Protein AF-A0A024FJ24-F1 (afdb_monomer_lite)

Foldseek 3Di:
DQDAAEQEVLVDPVNVVVQVVCVVVVHHYHYEDCPDVVHHDPVDPVD

pLDDT: mean 90.31, std 7.34, range [59.94, 97.12]

Secondary structure (DSSP, 8-state):
-----EEETTTSHHHHHHHHHHHHTT--PEEE-TTSSS---TT-TT-

Sequence (47 aa):
MKTNILVIGGTGKTGRRVVEQLQNKGIEPRIGSRNSSPSFDWDNKET

Structure (mmCIF, N/CA/C/O backbone):
data_AF-A0A024FJ24-F1
#
_entry.id   AF-A0A024FJ24-F1
#
loop_
_atom_site.group_PDB
_atom_site.id
_atom_site.type_symbol
_atom_site.label_atom_id
_atom_site.label_alt_id
_atom_site.label_comp_id
_atom_site.label_asym_id
_atom_site.label_entity_id
_atom_site.label_seq_id
_atom_site.pdbx_PDB_ins_code
_atom_site.Cartn_x
_atom_site.Cartn_y
_atom_site.Cartn_z
_atom_site.occupancy
_atom_site.B_iso_or_equiv
_atom_site.auth_s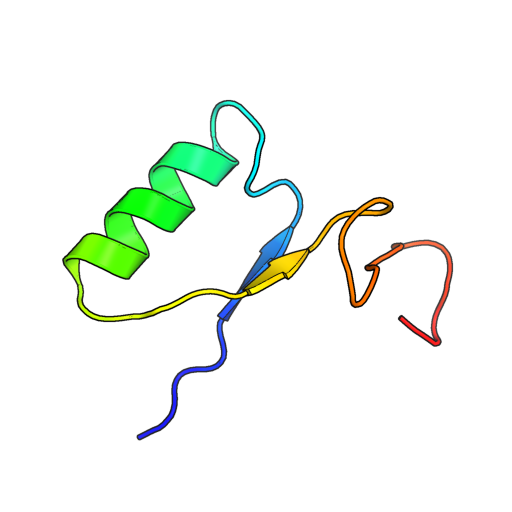eq_id
_atom_site.auth_comp_id
_atom_site.auth_asym_id
_atom_site.auth_atom_id
_atom_site.pdbx_PDB_model_num
ATOM 1 N N . MET A 1 1 ? -20.556 -3.299 4.632 1.00 59.94 1 MET A N 1
ATOM 2 C CA . MET A 1 1 ? -20.099 -3.004 3.254 1.00 59.94 1 MET A CA 1
ATOM 3 C C . MET A 1 1 ? -18.624 -3.358 3.174 1.00 59.94 1 MET A C 1
ATOM 5 O O . MET A 1 1 ? -17.913 -3.053 4.120 1.00 59.94 1 MET A O 1
ATOM 9 N N . LYS A 1 2 ? -18.176 -4.051 2.124 1.00 62.25 2 LYS A N 1
ATOM 10 C CA . LYS A 1 2 ? -16.770 -4.450 1.978 1.00 62.25 2 LYS A CA 1
ATOM 11 C C . LYS A 1 2 ? -16.037 -3.383 1.164 1.00 62.25 2 LYS A C 1
ATOM 13 O O . LYS A 1 2 ? -16.311 -3.237 -0.023 1.00 62.25 2 LYS A O 1
ATOM 18 N N . THR A 1 3 ? -15.156 -2.620 1.804 1.00 82.94 3 THR A N 1
ATOM 19 C CA . THR A 1 3 ? -14.370 -1.573 1.136 1.00 82.94 3 THR A CA 1
ATOM 20 C C . THR A 1 3 ? -13.052 -2.174 0.660 1.00 82.94 3 THR A C 1
ATOM 22 O O . THR A 1 3 ? -12.123 -2.340 1.444 1.00 82.94 3 THR A O 1
ATOM 25 N N . ASN A 1 4 ? -12.973 -2.530 -0.622 1.00 89.19 4 ASN A N 1
ATOM 26 C CA . ASN A 1 4 ? -11.745 -3.052 -1.222 1.00 89.19 4 ASN A CA 1
ATOM 27 C C . ASN A 1 4 ? -10.857 -1.880 -1.662 1.00 89.19 4 ASN A C 1
ATOM 29 O O . ASN A 1 4 ? -11.087 -1.295 -2.718 1.00 89.19 4 ASN A O 1
ATOM 33 N N . ILE A 1 5 ? -9.855 -1.531 -0.855 1.00 93.88 5 ILE A N 1
ATOM 34 C CA . ILE A 1 5 ? -8.896 -0.464 -1.172 1.00 93.88 5 ILE A CA 1
ATOM 35 C C . ILE A 1 5 ? -7.576 -1.090 -1.614 1.00 93.88 5 ILE A C 1
ATOM 37 O O . ILE A 1 5 ? -7.005 -1.898 -0.884 1.00 93.88 5 ILE A O 1
ATOM 41 N N . LEU A 1 6 ? -7.079 -0.691 -2.785 1.00 93.44 6 LEU A N 1
ATOM 42 C CA . LEU A 1 6 ? -5.727 -0.994 -3.249 1.00 93.44 6 LEU A CA 1
ATOM 43 C C . LEU A 1 6 ? -4.837 0.235 -3.038 1.00 93.44 6 LEU A C 1
ATOM 45 O O . LEU A 1 6 ? -5.147 1.319 -3.526 1.00 93.44 6 LEU A O 1
ATOM 49 N N . VAL A 1 7 ? -3.717 0.062 -2.338 1.00 94.44 7 VAL A N 1
ATOM 50 C CA . VAL A 1 7 ? -2.696 1.100 -2.159 1.00 94.44 7 VAL A CA 1
ATOM 51 C C . VAL A 1 7 ? -1.447 0.697 -2.927 1.00 94.44 7 VAL A C 1
ATOM 53 O O . VAL A 1 7 ? -0.693 -0.184 -2.511 1.00 94.44 7 VAL A O 1
ATOM 56 N N . ILE A 1 8 ? -1.216 1.361 -4.054 1.00 92.94 8 ILE A N 1
ATOM 57 C CA . ILE A 1 8 ? -0.028 1.151 -4.882 1.00 92.94 8 ILE A CA 1
ATOM 58 C C . ILE A 1 8 ? 1.139 1.927 -4.271 1.00 92.94 8 ILE A C 1
ATOM 60 O O . ILE A 1 8 ? 0.985 3.075 -3.852 1.00 92.94 8 ILE A O 1
ATOM 64 N N . GLY A 1 9 ? 2.306 1.288 -4.163 1.00 90.38 9 GLY A N 1
ATOM 65 C CA . GLY A 1 9 ? 3.449 1.888 -3.468 1.00 90.38 9 GLY A CA 1
ATOM 66 C C . GLY A 1 9 ? 3.238 2.007 -1.952 1.00 90.38 9 GLY A C 1
ATOM 67 O O . GLY A 1 9 ? 3.887 2.827 -1.300 1.00 90.38 9 GLY A O 1
ATOM 68 N N . GLY A 1 10 ? 2.351 1.182 -1.376 1.00 92.44 10 GLY A N 1
ATOM 69 C CA . GLY A 1 10 ? 2.018 1.172 0.056 1.00 92.44 10 GLY A CA 1
ATOM 70 C C . GLY A 1 10 ? 3.198 0.895 0.998 1.00 92.44 10 GLY A C 1
ATOM 71 O O . GLY A 1 10 ? 3.100 1.160 2.188 1.00 92.44 10 GLY A O 1
ATOM 72 N N . THR A 1 11 ? 4.334 0.420 0.484 1.00 91.44 11 THR A N 1
ATOM 73 C CA . THR A 1 11 ? 5.575 0.222 1.253 1.00 91.44 11 THR A CA 1
ATOM 74 C C . THR A 1 11 ? 6.484 1.460 1.291 1.00 91.44 11 THR A C 1
ATOM 76 O O . THR A 1 11 ? 7.419 1.509 2.092 1.00 91.44 11 THR A O 1
ATOM 79 N N . GLY A 1 12 ? 6.225 2.472 0.453 1.00 92.19 12 GLY A N 1
ATOM 80 C CA . GLY A 1 12 ? 7.004 3.710 0.380 1.00 92.19 12 GLY A CA 1
ATOM 81 C C . GLY A 1 12 ? 6.699 4.705 1.508 1.00 92.19 12 GLY A C 1
ATOM 82 O O . GLY A 1 12 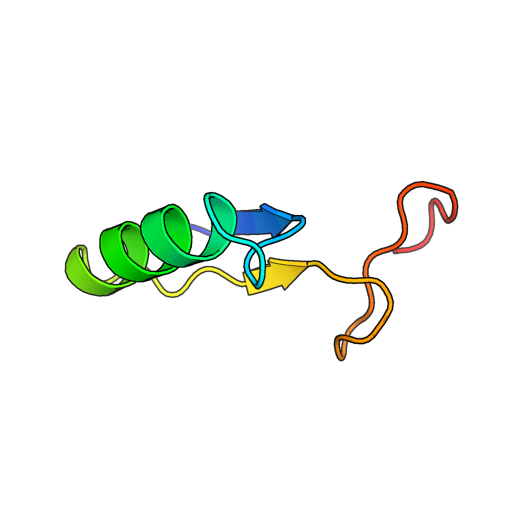? 5.787 4.508 2.310 1.00 92.19 12 GLY A O 1
ATOM 83 N N . LYS A 1 13 ? 7.438 5.825 1.554 1.00 95.50 13 LYS A N 1
ATOM 84 C CA . LYS A 1 13 ? 7.333 6.851 2.618 1.00 95.50 13 LYS A CA 1
ATOM 85 C C . LYS A 1 13 ? 5.908 7.381 2.807 1.00 95.50 13 LYS A C 1
ATOM 87 O O . LYS A 1 13 ? 5.433 7.490 3.934 1.00 95.50 13 LYS A O 1
ATOM 92 N N . THR A 1 14 ? 5.243 7.723 1.706 1.00 95.25 14 THR A N 1
ATOM 93 C CA . THR A 1 14 ? 3.866 8.235 1.736 1.00 95.25 14 THR A CA 1
ATOM 94 C C . THR A 1 14 ? 2.859 7.094 1.829 1.00 95.25 14 THR A C 1
ATOM 96 O O . THR A 1 14 ? 1.947 7.160 2.647 1.00 95.25 14 THR A O 1
ATOM 99 N N . GLY A 1 15 ? 3.054 6.024 1.050 1.00 95.00 15 GLY A N 1
ATOM 100 C CA . GLY A 1 15 ? 2.136 4.885 1.005 1.00 95.00 15 GLY A CA 1
ATOM 101 C C . GLY A 1 15 ? 1.945 4.206 2.360 1.00 95.00 15 GLY A C 1
ATOM 102 O O . GLY A 1 15 ? 0.808 3.939 2.740 1.00 95.00 15 GLY A O 1
ATOM 103 N N . ARG A 1 16 ? 3.021 4.028 3.141 1.00 95.81 16 ARG A N 1
ATOM 104 C CA . ARG A 1 16 ? 2.938 3.409 4.474 1.00 95.81 16 ARG A CA 1
ATOM 105 C C . ARG A 1 16 ? 2.018 4.197 5.411 1.00 95.81 16 ARG A C 1
ATOM 107 O O . ARG A 1 16 ? 1.177 3.604 6.073 1.00 95.81 16 ARG A O 1
ATOM 114 N N . ARG A 1 17 ? 2.102 5.533 5.398 1.00 97.12 17 ARG A N 1
ATOM 115 C CA . ARG A 1 17 ? 1.245 6.408 6.222 1.00 97.12 17 ARG A CA 1
ATOM 116 C C . ARG A 1 17 ? -0.231 6.312 5.843 1.00 97.12 17 ARG A C 1
ATOM 118 O O . ARG A 1 17 ? -1.094 6.494 6.696 1.00 97.12 17 ARG A O 1
ATOM 125 N N . VAL A 1 18 ? -0.528 6.074 4.565 1.00 96.50 18 VAL A N 1
ATOM 126 C CA . VAL A 1 18 ? -1.902 5.852 4.089 1.00 96.50 18 VAL A CA 1
ATOM 127 C C . VAL A 1 18 ? -2.412 4.498 4.577 1.00 96.50 18 VAL A C 1
ATOM 129 O O . VAL A 1 18 ? -3.519 4.430 5.102 1.00 96.50 18 VAL A O 1
ATOM 132 N N . VAL A 1 19 ? -1.600 3.441 4.463 1.00 96.12 19 VAL A N 1
ATOM 133 C CA . VAL A 1 19 ? -1.942 2.097 4.962 1.00 96.12 19 VAL A CA 1
ATOM 134 C C . VAL A 1 19 ? -2.245 2.129 6.460 1.00 96.12 19 VAL A C 1
ATOM 136 O O . VAL A 1 19 ? -3.308 1.669 6.865 1.00 96.12 19 VAL A O 1
ATOM 139 N N . GLU A 1 20 ? -1.371 2.739 7.261 1.00 97.12 20 GLU A N 1
ATOM 140 C CA . GLU A 1 20 ? -1.554 2.879 8.713 1.00 97.1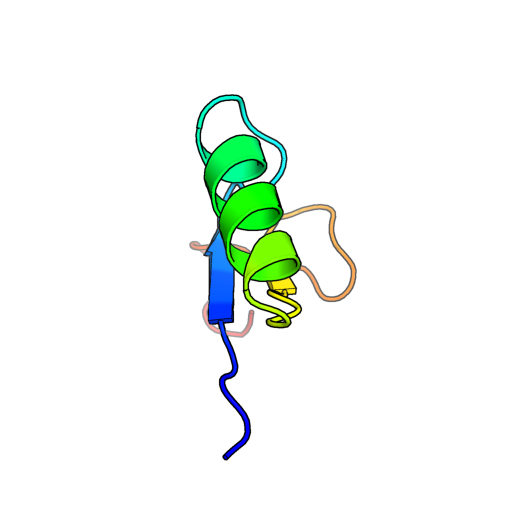2 20 GLU A CA 1
ATOM 141 C C . GLU A 1 20 ? -2.860 3.612 9.058 1.00 97.12 20 GLU A C 1
ATOM 143 O O . GLU A 1 20 ? -3.621 3.175 9.918 1.00 97.12 20 GLU A O 1
ATOM 148 N N . GLN A 1 21 ? -3.177 4.704 8.356 1.00 96.88 21 GLN A N 1
ATOM 149 C CA . GLN A 1 21 ? -4.425 5.441 8.580 1.00 96.88 21 GLN A CA 1
ATOM 150 C C . GLN A 1 21 ? -5.676 4.635 8.219 1.00 96.88 21 GLN A C 1
ATOM 152 O O . GLN A 1 21 ? -6.700 4.771 8.890 1.00 96.88 21 GLN A O 1
ATOM 157 N N . LEU A 1 22 ? -5.615 3.814 7.169 1.00 95.25 22 LEU A N 1
ATOM 158 C CA . LEU A 1 22 ? -6.718 2.931 6.787 1.00 95.25 22 LEU A CA 1
ATOM 159 C C . LEU A 1 22 ? -6.916 1.820 7.823 1.00 95.25 22 LEU A C 1
ATOM 161 O O . LEU A 1 22 ? -8.043 1.606 8.269 1.00 95.25 22 LEU A O 1
ATOM 165 N N . GLN A 1 23 ? -5.826 1.202 8.280 1.00 94.75 23 GLN A N 1
ATOM 166 C CA . GLN A 1 23 ? -5.851 0.187 9.336 1.00 94.75 23 GLN A CA 1
ATOM 167 C C . GLN A 1 23 ? -6.423 0.744 10.643 1.00 94.75 23 GLN A C 1
ATOM 169 O O . GLN A 1 23 ? -7.303 0.127 11.239 1.00 94.75 23 GLN A O 1
ATOM 174 N N . ASN A 1 24 ? -6.035 1.962 11.034 1.00 96.56 24 ASN A N 1
ATOM 175 C CA . ASN A 1 24 ? -6.585 2.648 12.210 1.00 96.56 24 ASN A CA 1
ATOM 176 C C . ASN A 1 24 ? -8.093 2.938 12.101 1.00 96.56 24 ASN A C 1
ATOM 178 O O . ASN A 1 24 ? -8.762 3.128 13.113 1.00 96.56 24 ASN A O 1
ATOM 182 N N . LYS A 1 25 ? -8.643 2.972 10.883 1.00 94.25 25 LYS A N 1
ATOM 183 C CA . LYS A 1 25 ? -10.086 3.101 10.621 1.00 94.25 25 LYS A CA 1
ATOM 184 C C . LYS A 1 25 ? -10.801 1.743 10.549 1.00 94.25 25 LYS A C 1
ATOM 186 O O . LYS A 1 25 ? -11.980 1.711 10.208 1.00 94.25 25 LYS A O 1
ATOM 191 N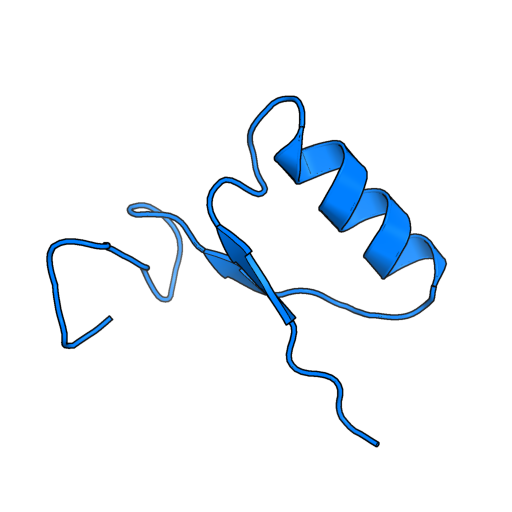 N . GLY A 1 26 ? -10.108 0.638 10.838 1.00 94.12 26 GLY A N 1
ATOM 192 C CA . GLY A 1 26 ? -10.643 -0.722 10.736 1.00 94.12 26 GLY A CA 1
ATOM 193 C C . GLY A 1 26 ? -10.769 -1.226 9.297 1.00 94.12 26 GLY A C 1
ATOM 194 O O . GLY A 1 26 ? -11.544 -2.143 9.035 1.00 94.12 26 GLY A O 1
ATOM 195 N N . ILE A 1 27 ? -10.051 -0.612 8.352 1.00 93.94 27 ILE A N 1
ATOM 196 C CA . ILE A 1 27 ? -10.032 -1.021 6.948 1.00 93.94 27 ILE A CA 1
ATOM 197 C C . ILE A 1 27 ? -8.690 -1.688 6.672 1.00 93.94 27 ILE A C 1
ATOM 199 O O . ILE A 1 27 ? -7.645 -1.080 6.878 1.00 93.94 27 ILE A O 1
ATOM 203 N N . GLU A 1 28 ? -8.708 -2.911 6.155 1.00 93.06 28 GLU A N 1
ATOM 204 C CA . GLU A 1 28 ? -7.497 -3.596 5.701 1.00 93.06 28 GLU A CA 1
ATOM 205 C C . GLU A 1 28 ? -7.284 -3.343 4.200 1.00 93.06 28 GLU A C 1
ATOM 207 O O . GLU A 1 28 ? -7.934 -3.985 3.368 1.00 93.06 28 GLU A O 1
ATOM 212 N N . PRO A 1 29 ? -6.412 -2.392 3.805 1.00 93.31 29 PRO A N 1
ATOM 213 C CA . PRO A 1 29 ? -6.098 -2.194 2.401 1.00 93.31 29 PRO A CA 1
ATOM 214 C C . PRO A 1 29 ? -5.197 -3.311 1.878 1.00 93.31 29 PRO A C 1
ATOM 216 O O . PRO A 1 29 ? -4.294 -3.795 2.562 1.00 93.31 29 PRO A O 1
ATOM 219 N N . ARG A 1 30 ? -5.362 -3.639 0.600 1.00 92.75 30 ARG A N 1
ATOM 220 C CA . ARG A 1 30 ? -4.398 -4.444 -0.143 1.00 92.75 30 ARG A CA 1
ATOM 221 C C . ARG A 1 30 ? -3.253 -3.553 -0.609 1.00 92.75 30 ARG A C 1
ATOM 223 O O . ARG A 1 30 ? -3.484 -2.501 -1.201 1.00 92.75 30 ARG A O 1
ATOM 230 N N . ILE A 1 31 ? -2.017 -3.983 -0.391 1.00 93.25 31 ILE A N 1
ATOM 231 C CA . ILE A 1 31 ? -0.836 -3.275 -0.892 1.00 93.25 31 ILE A CA 1
ATOM 232 C C . ILE A 1 31 ? -0.486 -3.824 -2.276 1.00 93.25 31 ILE A C 1
ATOM 234 O O . ILE A 1 31 ? -0.206 -5.011 -2.422 1.00 93.25 31 ILE A O 1
ATOM 238 N N . GLY A 1 32 ? -0.518 -2.955 -3.285 1.00 92.50 32 GLY A N 1
ATOM 239 C CA . GLY A 1 32 ? -0.102 -3.268 -4.648 1.00 92.50 32 GLY A CA 1
ATOM 240 C C . GLY A 1 32 ? 1.381 -2.975 -4.841 1.00 92.50 32 GLY A C 1
ATOM 241 O O . GLY A 1 32 ? 1.837 -1.847 -4.623 1.00 92.50 32 GLY A O 1
ATOM 242 N N . SER A 1 33 ? 2.143 -3.985 -5.251 1.00 88.62 33 SER A N 1
ATOM 243 C CA . SER A 1 33 ? 3.537 -3.829 -5.660 1.00 88.62 33 SER A CA 1
ATOM 244 C C . SER A 1 33 ? 3.927 -4.886 -6.692 1.00 88.62 33 SER A C 1
ATOM 246 O O . SER A 1 33 ? 3.312 -5.949 -6.760 1.00 88.62 33 SER A O 1
ATOM 248 N N . ARG A 1 34 ? 5.012 -4.646 -7.432 1.00 88.88 34 ARG A N 1
ATOM 249 C CA . ARG A 1 34 ? 5.560 -5.640 -8.370 1.00 88.88 34 ARG A CA 1
ATOM 250 C C . ARG A 1 34 ? 6.037 -6.922 -7.675 1.00 88.88 34 ARG A C 1
ATOM 252 O O . ARG A 1 34 ? 6.009 -7.984 -8.278 1.00 88.88 34 ARG A O 1
ATOM 259 N N . ASN A 1 35 ? 6.408 -6.825 -6.395 1.00 85.69 35 ASN A N 1
ATOM 260 C CA . ASN A 1 35 ? 6.956 -7.934 -5.607 1.00 85.69 35 ASN A CA 1
ATOM 261 C C . ASN A 1 35 ? 5.949 -8.532 -4.603 1.00 85.69 35 ASN A C 1
ATOM 263 O O . ASN A 1 35 ? 6.326 -9.389 -3.807 1.00 85.69 35 ASN A O 1
ATOM 267 N N . SER A 1 36 ? 4.694 -8.068 -4.569 1.00 86.19 36 SER A N 1
ATOM 268 C CA . SER A 1 36 ? 3.667 -8.639 -3.685 1.00 86.19 36 SER A CA 1
ATOM 269 C C . SER A 1 36 ? 3.067 -9.902 -4.294 1.00 86.19 36 SER A C 1
ATOM 271 O O . SER A 1 36 ? 3.161 -10.120 -5.496 1.00 86.19 36 SER A O 1
ATOM 273 N N . SER A 1 37 ? 2.411 -10.718 -3.468 1.00 84.06 37 SER A N 1
ATOM 274 C CA . SER A 1 37 ? 1.553 -11.807 -3.934 1.00 84.06 37 SER A CA 1
ATOM 275 C C . SER A 1 37 ? 0.109 -11.521 -3.504 1.00 84.06 37 SER A C 1
ATOM 277 O O . SER A 1 37 ? -0.149 -11.451 -2.300 1.00 84.06 37 SER A O 1
ATOM 279 N N . PRO A 1 38 ? -0.830 -11.291 -4.440 1.00 87.12 38 PRO A N 1
ATOM 280 C CA . PRO A 1 38 ? -0.626 -11.215 -5.889 1.00 87.12 38 PRO A CA 1
ATOM 281 C C . PRO A 1 38 ? 0.100 -9.919 -6.289 1.00 87.12 38 PRO A C 1
ATOM 283 O O . PRO A 1 38 ? -0.059 -8.880 -5.627 1.00 87.12 38 PRO A O 1
ATOM 286 N N . SER A 1 3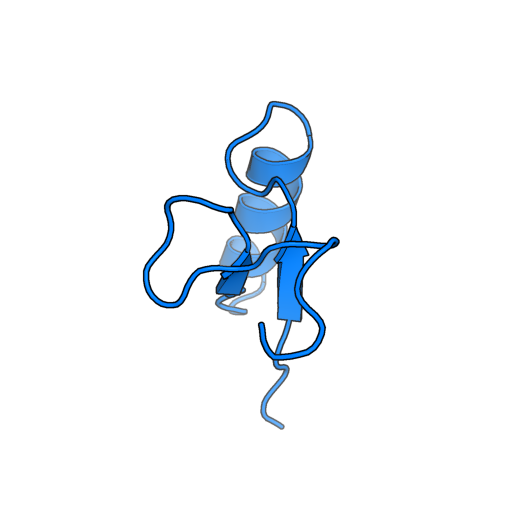9 ? 0.898 -9.984 -7.356 1.00 88.81 39 SER A N 1
ATOM 287 C CA . SER A 1 39 ? 1.642 -8.831 -7.867 1.00 88.81 39 SER A CA 1
ATOM 288 C C . SER A 1 39 ? 0.693 -7.816 -8.500 1.00 88.81 39 SER A C 1
ATOM 290 O O . SER A 1 39 ? -0.434 -8.138 -8.870 1.00 88.81 39 SER A O 1
ATOM 292 N N . PHE A 1 40 ? 1.141 -6.567 -8.555 1.00 89.19 40 PHE A N 1
ATOM 293 C CA . PHE A 1 40 ? 0.489 -5.484 -9.279 1.00 89.19 40 PHE A CA 1
ATOM 294 C C . PHE A 1 40 ? 1.555 -4.765 -10.103 1.00 89.19 40 PHE A C 1
ATOM 296 O O . PHE A 1 40 ? 2.516 -4.232 -9.531 1.00 89.19 40 PHE A O 1
ATOM 303 N N . ASP A 1 41 ? 1.392 -4.753 -11.423 1.00 88.31 41 ASP A N 1
ATOM 304 C CA . ASP A 1 41 ? 2.286 -4.067 -12.346 1.00 88.31 41 ASP A CA 1
ATOM 305 C C . ASP A 1 41 ? 1.498 -3.187 -13.319 1.00 88.31 41 ASP A C 1
ATOM 307 O O . ASP A 1 41 ? 0.647 -3.666 -14.055 1.00 88.31 41 ASP A O 1
ATOM 311 N N . TRP A 1 42 ? 1.818 -1.891 -13.353 1.00 87.56 42 TR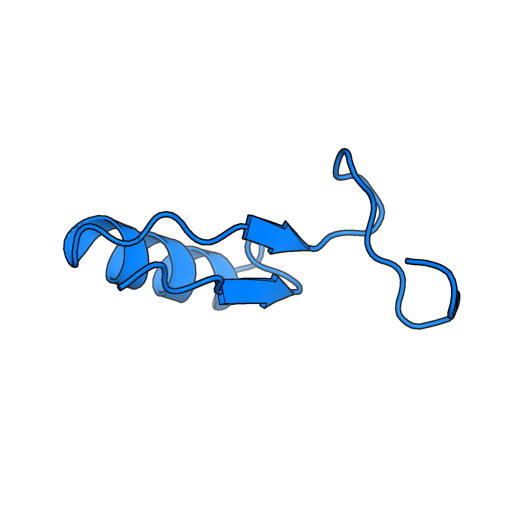P A N 1
ATOM 312 C CA . TRP A 1 42 ? 1.149 -0.912 -14.217 1.00 87.56 42 TRP A CA 1
ATOM 313 C C . TRP A 1 42 ? 1.232 -1.249 -15.708 1.00 87.56 42 TRP A C 1
ATOM 315 O O . TRP A 1 42 ? 0.337 -0.881 -16.467 1.00 87.56 42 TRP A O 1
ATOM 325 N N . ASP A 1 43 ? 2.305 -1.924 -16.119 1.00 91.44 43 ASP A N 1
ATOM 326 C CA . ASP A 1 43 ? 2.557 -2.273 -17.516 1.00 91.44 43 ASP A CA 1
ATOM 327 C C . ASP A 1 43 ? 1.875 -3.593 -17.922 1.00 91.44 43 ASP A C 1
ATOM 329 O O . ASP A 1 43 ? 1.777 -3.905 -19.112 1.00 91.44 43 ASP A O 1
ATOM 333 N N . ASN A 1 44 ? 1.359 -4.358 -16.954 1.00 90.31 44 ASN A N 1
ATOM 334 C CA . ASN A 1 44 ? 0.657 -5.608 -17.197 1.00 90.31 44 ASN A CA 1
ATOM 335 C C . ASN A 1 44 ? -0.842 -5.447 -16.923 1.00 90.31 44 ASN A C 1
ATOM 337 O O . ASN A 1 44 ? -1.286 -5.395 -15.784 1.00 90.31 44 ASN A O 1
ATOM 341 N N . LYS A 1 45 ? -1.647 -5.448 -17.989 1.00 87.06 45 LYS A N 1
ATOM 342 C CA . LYS A 1 45 ? -3.111 -5.312 -17.900 1.00 87.06 45 LYS A CA 1
ATOM 343 C C . LYS A 1 45 ? -3.809 -6.488 -17.204 1.00 87.06 45 LYS A C 1
ATOM 345 O O . LYS A 1 45 ? -4.985 -6.363 -16.876 1.00 87.06 45 LYS A O 1
ATOM 350 N N . GLU A 1 46 ? -3.125 -7.617 -17.028 1.00 87.00 46 GLU A N 1
ATOM 351 C CA . GLU A 1 46 ? -3.654 -8.792 -16.326 1.00 87.00 46 GLU A CA 1
ATOM 352 C C . GLU A 1 46 ? -3.484 -8.711 -14.797 1.00 87.00 46 GLU A C 1
ATOM 354 O O . GLU A 1 46 ? -4.021 -9.565 -14.088 1.00 87.00 46 GLU A O 1
ATOM 359 N N . THR A 1 47 ? -2.763 -7.704 -14.279 1.00 80.00 47 THR A N 1
ATOM 360 C CA . THR A 1 47 ? -2.484 -7.507 -12.840 1.00 80.00 47 THR A CA 1
ATOM 361 C C . THR A 1 47 ? -2.962 -6.158 -12.329 1.00 80.00 47 THR A C 1
ATOM 363 O O . THR A 1 47 ? -3.514 -6.119 -11.204 1.00 80.00 47 THR A O 1
#

Radius of gyration: 11.16 Å; chains: 1; bounding box: 27×20×30 Å